Protein AF-A0A8J5PGY8-F1 (afdb_monomer_lite)

Foldseek 3Di:
DVPCVDPVNVVVLVVLLVVLVVVLVVLVVVVVVPDDPDDDDPVVLLVLQSVQQSCCCSVPVGGQCLNPPPDPCVCVSVVVVVVCVVVVCQCPPPCVVVVVVCCVVCVVVVVVVVVVVVVVVD

Organism: NCBI:txid96318

Sequence (122 aa):
MNHPFSDMALFSSEPFIHSNIDRWIELLKEDIGEKQWPFSLHMARWADRLVFDTLGDLCFGESFGMKEHDSELRHIPAIIMDFTSTIHPIAYSPFTSLWDWLKPRGLDYLLAAVARQAMSKW

Radius of gyration: 19.31 Å; chains: 1; bounding box: 41×36×52 Å

Structure (mmCIF, N/CA/C/O backbone):
data_AF-A0A8J5PGY8-F1
#
_entry.id   AF-A0A8J5PGY8-F1
#
loop_
_atom_site.group_PDB
_atom_site.id
_a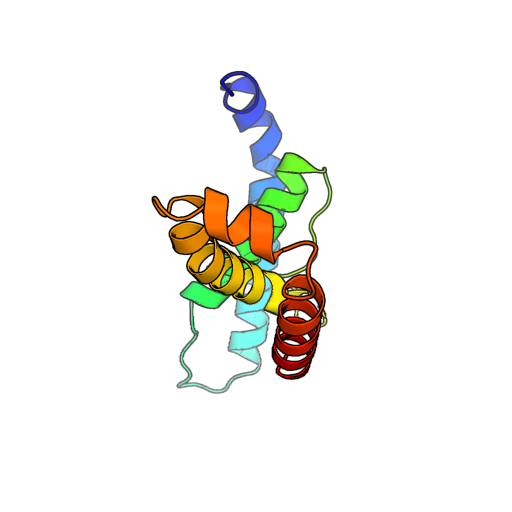tom_site.type_symbol
_atom_site.label_atom_id
_atom_site.label_alt_id
_atom_site.label_comp_id
_atom_site.label_asym_id
_atom_site.label_entity_id
_atom_site.label_seq_id
_atom_site.pdbx_PDB_ins_code
_atom_site.Cartn_x
_atom_site.Cartn_y
_atom_site.Cartn_z
_atom_site.occupancy
_atom_site.B_iso_or_equiv
_atom_site.auth_seq_id
_atom_site.auth_comp_id
_atom_site.au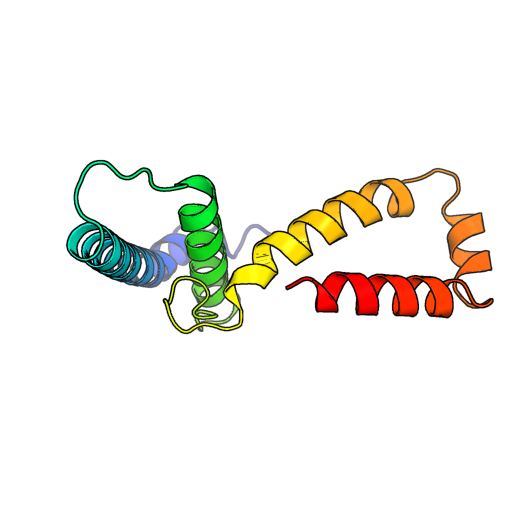th_asym_id
_atom_site.auth_atom_id
_atom_site.pdbx_PDB_model_num
ATOM 1 N N . MET A 1 1 ? 19.204 3.441 -6.525 1.00 59.41 1 MET A N 1
ATOM 2 C CA . MET A 1 1 ? 18.107 3.567 -5.543 1.00 59.41 1 MET A CA 1
ATOM 3 C C . MET A 1 1 ? 18.482 4.344 -4.275 1.00 59.41 1 MET A C 1
ATOM 5 O O . MET A 1 1 ? 17.601 4.551 -3.468 1.00 59.41 1 MET A O 1
ATOM 9 N N . ASN A 1 2 ? 19.706 4.855 -4.084 1.00 68.50 2 ASN A N 1
ATOM 10 C CA . ASN A 1 2 ? 20.108 5.378 -2.762 1.00 68.50 2 ASN A CA 1
ATOM 11 C C . ASN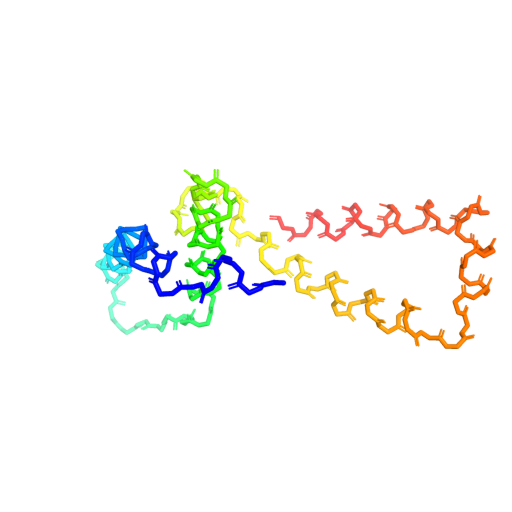 A 1 2 ? 19.564 6.777 -2.408 1.00 68.50 2 ASN A C 1
ATOM 13 O O . ASN A 1 2 ? 19.451 7.105 -1.237 1.00 68.50 2 ASN A O 1
ATOM 17 N N . HIS A 1 3 ? 19.217 7.604 -3.397 1.00 76.88 3 HIS A N 1
ATOM 18 C CA . HIS A 1 3 ? 18.776 8.987 -3.172 1.00 76.88 3 HIS A CA 1
ATOM 19 C C . HIS A 1 3 ? 17.405 9.129 -2.463 1.00 76.88 3 HIS A C 1
ATOM 21 O O . HIS A 1 3 ? 17.326 9.901 -1.505 1.00 76.88 3 HIS A O 1
ATOM 27 N N . PRO A 1 4 ? 16.337 8.399 -2.859 1.00 76.62 4 PRO A N 1
ATOM 28 C CA . PRO A 1 4 ? 15.036 8.458 -2.173 1.00 76.62 4 PRO A CA 1
ATOM 29 C C . PRO A 1 4 ? 15.026 7.818 -0.775 1.00 76.62 4 PRO A C 1
ATOM 31 O O . PRO A 1 4 ? 14.074 8.016 -0.035 1.00 76.62 4 PRO A O 1
ATOM 34 N N . PHE A 1 5 ? 16.082 7.094 -0.393 1.00 83.12 5 PHE A N 1
ATOM 35 C CA . PHE A 1 5 ? 16.252 6.525 0.952 1.00 83.12 5 PHE A CA 1
ATOM 36 C C . PHE A 1 5 ? 17.363 7.228 1.749 1.00 83.12 5 PHE A C 1
ATOM 38 O O . PHE A 1 5 ? 17.927 6.647 2.671 1.00 83.12 5 PHE A O 1
ATOM 45 N N . SER A 1 6 ? 17.723 8.457 1.373 1.00 89.56 6 SER A N 1
ATOM 46 C CA . SER A 1 6 ? 18.629 9.288 2.174 1.00 89.56 6 SER A CA 1
ATOM 47 C C . SER A 1 6 ? 17.936 9.783 3.446 1.00 89.56 6 SER A C 1
ATOM 49 O O . SER A 1 6 ? 16.716 9.934 3.457 1.00 89.56 6 SER A O 1
ATOM 51 N N . ASP A 1 7 ? 18.703 10.110 4.488 1.00 87.62 7 ASP A N 1
ATOM 52 C CA . ASP A 1 7 ? 18.153 10.626 5.753 1.00 87.62 7 ASP A CA 1
ATOM 53 C C . ASP A 1 7 ? 17.227 11.829 5.525 1.00 87.62 7 ASP A C 1
ATOM 55 O O . ASP A 1 7 ? 16.131 11.899 6.072 1.00 87.62 7 ASP A O 1
ATOM 59 N N . MET A 1 8 ? 17.622 12.741 4.631 1.00 87.12 8 MET A N 1
ATOM 60 C CA . MET A 1 8 ? 16.801 13.894 4.251 1.00 87.12 8 MET A CA 1
ATOM 61 C C . MET A 1 8 ? 15.479 13.490 3.591 1.00 87.12 8 MET A C 1
ATOM 63 O O . MET A 1 8 ? 14.444 14.087 3.885 1.00 87.12 8 MET A O 1
ATOM 67 N N . ALA A 1 9 ? 15.498 12.479 2.719 1.00 85.19 9 ALA A N 1
ATOM 68 C CA . ALA A 1 9 ? 14.285 11.970 2.089 1.00 85.19 9 ALA A CA 1
ATOM 69 C C . ALA A 1 9 ? 13.361 11.297 3.119 1.00 85.19 9 ALA A C 1
ATOM 71 O O . ALA A 1 9 ? 12.151 11.527 3.095 1.00 85.19 9 ALA A O 1
ATOM 72 N N . LEU A 1 10 ? 13.921 10.549 4.075 1.00 87.19 10 LEU A N 1
ATOM 73 C CA . LEU A 1 10 ? 13.161 9.934 5.166 1.00 87.19 10 LEU A CA 1
ATOM 74 C C . LEU A 1 10 ? 12.502 10.986 6.068 1.00 87.19 10 LEU A C 1
ATOM 76 O O . LEU A 1 10 ? 11.312 10.875 6.346 1.00 87.19 10 LEU A O 1
ATOM 80 N N . PHE A 1 11 ? 13.216 12.052 6.442 1.00 89.94 11 PHE A N 1
ATOM 81 C CA . PHE A 1 11 ? 12.618 13.158 7.200 1.00 89.94 11 PHE A CA 1
ATOM 82 C C . PHE A 1 11 ? 11.504 13.860 6.419 1.00 89.94 11 PHE A C 1
ATOM 84 O O . PHE A 1 11 ? 10.453 14.158 6.974 1.00 89.94 11 PHE A O 1
ATOM 91 N N . SER A 1 12 ? 11.681 14.074 5.111 1.00 88.06 12 SER A N 1
ATOM 92 C CA . SER A 1 12 ? 10.611 14.647 4.281 1.00 88.06 12 SER A CA 1
ATOM 93 C C . SER A 1 12 ? 9.392 13.726 4.122 1.00 88.06 12 SER A C 1
ATOM 95 O O . SER A 1 12 ? 8.310 14.201 3.792 1.00 88.06 12 SER A O 1
ATOM 97 N N . SER A 1 13 ? 9.563 12.425 4.375 1.00 89.44 13 SER A N 1
ATOM 98 C CA . SER A 1 13 ? 8.520 11.398 4.273 1.00 89.44 13 SER A CA 1
ATOM 99 C C . SER A 1 13 ? 7.665 11.284 5.542 1.00 89.44 13 SER A C 1
ATOM 101 O O . SER A 1 13 ? 6.514 10.854 5.472 1.00 89.44 13 SER A O 1
ATOM 103 N N . GLU A 1 14 ? 8.207 11.676 6.699 1.00 91.00 14 GLU A N 1
ATOM 104 C CA . GLU A 1 14 ? 7.564 11.557 8.016 1.00 91.00 14 GLU A CA 1
ATOM 105 C C . GLU A 1 14 ? 6.134 12.135 8.067 1.00 91.00 14 GLU A C 1
ATOM 107 O O . GLU A 1 14 ? 5.237 11.421 8.528 1.00 91.00 14 GLU A O 1
ATOM 112 N N . PRO A 1 15 ? 5.847 13.347 7.541 1.00 91.75 15 PRO A N 1
ATOM 113 C CA . PRO A 1 15 ? 4.497 13.909 7.601 1.00 91.75 15 PRO A CA 1
ATOM 114 C C . PRO A 1 15 ? 3.456 13.064 6.855 1.00 91.75 15 PRO A C 1
ATOM 116 O O . PRO A 1 15 ? 2.322 12.930 7.316 1.00 91.75 15 PRO A O 1
ATOM 119 N N . PHE A 1 16 ? 3.843 12.461 5.726 1.00 90.44 16 PHE A N 1
ATOM 120 C CA . PHE A 1 16 ? 2.963 11.592 4.942 1.00 90.44 16 PHE A CA 1
ATOM 121 C C . PHE A 1 16 ? 2.650 10.295 5.690 1.00 90.44 16 PHE A C 1
ATOM 123 O O . PHE A 1 16 ? 1.507 9.838 5.691 1.00 90.44 16 PHE A O 1
ATOM 130 N N . ILE A 1 17 ? 3.647 9.723 6.370 1.00 92.56 17 ILE A N 1
ATOM 131 C CA . ILE A 1 17 ? 3.474 8.510 7.175 1.00 92.56 17 ILE A CA 1
ATOM 132 C C . ILE A 1 17 ? 2.537 8.788 8.355 1.00 92.56 17 ILE A C 1
ATOM 134 O O . ILE A 1 17 ? 1.592 8.029 8.566 1.00 92.56 17 ILE A O 1
ATOM 138 N N . HIS A 1 18 ? 2.751 9.883 9.092 1.00 94.50 18 HIS A N 1
ATOM 139 C CA . HIS A 1 18 ? 1.892 10.252 10.222 1.00 94.50 18 HIS A CA 1
ATOM 140 C C . HIS A 1 18 ? 0.441 10.473 9.786 1.00 94.50 18 HIS A C 1
ATOM 142 O O . HIS A 1 18 ? -0.455 9.850 10.347 1.00 94.50 18 HIS A O 1
ATOM 148 N N . SER A 1 19 ? 0.217 11.250 8.721 1.00 94.00 19 SER A N 1
ATOM 149 C CA . SER A 1 19 ? -1.125 11.495 8.172 1.00 94.00 19 SER A CA 1
ATOM 150 C C . SER A 1 19 ? -1.862 10.194 7.811 1.00 94.00 19 SER A C 1
ATOM 152 O O . SER A 1 19 ? -3.024 9.998 8.176 1.00 94.00 19 SER A O 1
ATOM 154 N N . ASN A 1 20 ? -1.175 9.255 7.149 1.00 94.62 20 ASN A N 1
ATOM 155 C CA . ASN A 1 20 ? -1.760 7.961 6.792 1.00 94.62 20 ASN A CA 1
ATOM 156 C C . ASN A 1 20 ? -2.096 7.098 8.014 1.00 94.62 20 ASN A C 1
ATOM 158 O O . ASN A 1 20 ? -3.152 6.463 8.034 1.00 94.62 20 ASN A O 1
ATOM 162 N N . ILE A 1 21 ? -1.213 7.063 9.017 1.00 95.44 21 ILE A N 1
ATOM 163 C CA . ILE A 1 21 ? -1.418 6.290 10.248 1.00 95.44 21 ILE A CA 1
ATOM 164 C C . ILE A 1 21 ? -2.571 6.872 11.067 1.00 95.44 21 ILE A C 1
ATOM 166 O O . ILE A 1 21 ? -3.425 6.110 11.521 1.00 95.44 21 ILE A O 1
ATOM 170 N N . ASP A 1 22 ? -2.626 8.193 11.227 1.00 96.31 22 ASP A N 1
ATOM 171 C CA . ASP A 1 22 ? -3.689 8.864 11.976 1.00 96.31 22 ASP A CA 1
ATOM 172 C C . ASP A 1 22 ? -5.056 8.557 11.354 1.00 96.31 22 ASP A C 1
ATOM 174 O O . ASP A 1 22 ? -5.955 8.066 12.044 1.00 96.31 22 ASP A O 1
ATOM 178 N N . ARG A 1 23 ? -5.180 8.705 10.026 1.00 95.19 23 ARG A N 1
ATOM 179 C CA . ARG A 1 23 ? -6.411 8.358 9.302 1.00 95.19 23 ARG A CA 1
ATOM 180 C C . ARG A 1 23 ? -6.761 6.874 9.422 1.00 95.19 23 ARG A C 1
ATOM 182 O O . ARG A 1 23 ? -7.922 6.511 9.585 1.00 95.19 23 ARG A O 1
ATOM 189 N N . TRP A 1 24 ? -5.766 5.993 9.367 1.00 94.81 24 TRP A N 1
ATOM 190 C CA . TRP A 1 24 ? -5.978 4.556 9.534 1.00 94.81 24 TRP A CA 1
ATOM 191 C C . TRP A 1 24 ? -6.506 4.197 10.929 1.00 94.81 24 TRP A C 1
ATOM 193 O O . TRP A 1 24 ? -7.394 3.353 11.052 1.00 94.81 24 TRP A O 1
ATOM 203 N N . ILE A 1 25 ? -6.016 4.865 11.977 1.00 94.44 25 ILE A N 1
ATOM 204 C CA . ILE A 1 25 ? -6.509 4.692 13.349 1.00 94.44 25 ILE A CA 1
ATOM 205 C C . ILE A 1 25 ? -7.962 5.167 13.475 1.00 94.44 25 ILE A C 1
ATOM 207 O O . ILE A 1 25 ? -8.747 4.516 14.165 1.00 94.44 25 ILE A O 1
ATOM 211 N N . GLU A 1 26 ? -8.336 6.274 12.833 1.00 94.75 26 GLU A N 1
ATOM 212 C CA . GLU A 1 26 ? -9.728 6.745 12.794 1.00 94.75 26 GLU A CA 1
ATOM 213 C C . GLU A 1 26 ? -10.655 5.707 12.160 1.00 94.75 26 GLU A C 1
ATOM 215 O O . GLU A 1 26 ? -11.628 5.295 12.787 1.00 94.75 26 GLU A O 1
ATOM 220 N N . LEU A 1 27 ? -10.298 5.201 10.978 1.00 92.56 27 LEU A N 1
ATOM 221 C CA . LEU A 1 27 ? -11.080 4.188 10.262 1.00 92.56 27 LEU A CA 1
ATOM 222 C C . LEU A 1 27 ? -11.222 2.884 11.061 1.00 92.56 27 LEU A C 1
ATOM 224 O O . LEU A 1 27 ? -12.290 2.273 11.087 1.00 92.56 27 LEU A O 1
ATOM 228 N N . LEU A 1 28 ? -10.162 2.464 11.760 1.00 90.88 28 LEU A N 1
ATOM 229 C CA . LEU A 1 28 ? -10.229 1.315 12.663 1.00 90.88 28 LEU A CA 1
ATOM 230 C C . LEU A 1 28 ? -11.179 1.569 13.837 1.00 90.88 28 LEU A C 1
ATOM 232 O O . LEU A 1 28 ? -11.934 0.674 14.210 1.00 90.88 28 LEU A O 1
ATOM 236 N N . LYS A 1 29 ? -11.154 2.768 14.432 1.00 89.75 29 LYS A N 1
ATOM 237 C CA . LYS A 1 29 ? -12.078 3.137 15.516 1.00 89.75 29 LYS A CA 1
ATOM 238 C C . LYS A 1 29 ? -13.527 3.146 15.041 1.00 89.75 29 LYS A C 1
ATOM 240 O O . LYS A 1 29 ? -14.383 2.690 15.792 1.00 89.75 29 LYS A O 1
ATOM 245 N N . GLU A 1 30 ? -13.792 3.631 13.830 1.00 89.25 30 GLU A N 1
ATOM 246 C CA . GLU A 1 30 ? -15.119 3.593 13.206 1.00 89.25 30 GLU A CA 1
ATOM 247 C C . GLU A 1 30 ? -15.606 2.143 13.050 1.00 89.25 30 GLU A C 1
ATOM 249 O O . GLU A 1 30 ? -16.663 1.794 13.573 1.00 89.25 30 GLU A O 1
ATOM 254 N N . ASP A 1 31 ? -14.791 1.261 12.460 1.00 85.56 31 ASP A N 1
ATOM 255 C CA . ASP A 1 31 ? -15.151 -0.152 12.249 1.00 85.56 31 ASP A CA 1
ATOM 256 C C . ASP A 1 31 ? -15.323 -0.917 13.582 1.00 85.56 31 ASP A C 1
ATOM 258 O O . ASP A 1 31 ? -16.175 -1.800 13.694 1.00 85.56 31 ASP A O 1
ATOM 262 N N . ILE A 1 32 ? -14.559 -0.550 14.625 1.00 85.31 32 ILE A N 1
ATOM 263 C CA . ILE A 1 32 ? -14.734 -1.060 15.998 1.00 85.31 32 ILE A CA 1
ATOM 264 C C . ILE A 1 32 ? -15.999 -0.525 16.666 1.00 85.31 32 ILE A C 1
ATOM 266 O O . ILE A 1 32 ? -16.657 -1.271 17.387 1.00 85.31 32 ILE A O 1
ATOM 270 N N . GLY A 1 33 ? -16.337 0.746 16.458 1.00 80.62 33 GLY A N 1
ATOM 271 C CA . GLY A 1 33 ? -17.534 1.360 17.025 1.00 80.62 33 GLY A CA 1
ATOM 272 C C . GLY A 1 33 ? -18.826 0.810 16.420 1.00 80.62 33 GLY A C 1
ATOM 273 O O . GLY A 1 33 ? -19.812 0.642 17.136 1.00 80.62 33 GLY A O 1
ATOM 274 N N . GLU A 1 34 ? -18.817 0.497 15.123 1.00 78.69 34 GLU A N 1
ATOM 275 C CA . GLU A 1 34 ? -19.967 -0.077 14.416 1.00 78.69 34 GLU A CA 1
ATOM 276 C C . GLU A 1 34 ? -20.189 -1.560 14.742 1.00 78.69 34 GLU A C 1
ATOM 278 O O . GLU A 1 34 ? -21.331 -2.023 14.838 1.00 78.69 34 GLU A O 1
ATOM 283 N N . LYS A 1 35 ? -19.110 -2.328 14.932 1.00 76.44 35 LYS A N 1
ATOM 284 C CA . LYS A 1 35 ? -19.196 -3.767 15.195 1.00 76.44 35 LYS A CA 1
ATOM 285 C C . LYS A 1 35 ? -19.311 -4.043 16.690 1.00 76.44 35 LYS A C 1
ATOM 287 O O . LYS A 1 35 ? -18.382 -3.836 17.465 1.00 76.44 35 LYS A O 1
ATOM 292 N N . GLN A 1 36 ? -20.454 -4.589 17.107 1.00 69.50 36 GLN A N 1
ATOM 293 C CA . GLN A 1 36 ? -20.625 -5.049 18.485 1.00 69.50 36 GLN A CA 1
ATOM 294 C C . GLN A 1 36 ? -19.684 -6.221 18.789 1.00 69.50 36 GLN A C 1
ATOM 296 O O . GLN A 1 36 ? -19.555 -7.169 18.014 1.00 69.50 36 GLN A O 1
ATOM 301 N N . TRP A 1 37 ? -19.017 -6.142 19.937 1.00 67.75 37 TRP A N 1
ATOM 302 C CA . TRP A 1 37 ? -18.088 -7.163 20.410 1.00 67.75 37 TRP A CA 1
ATOM 303 C C . TRP A 1 37 ? -18.807 -8.507 20.662 1.00 67.75 37 TRP A C 1
ATOM 305 O O . TRP A 1 37 ? -19.938 -8.491 21.152 1.00 67.75 37 TRP A O 1
ATOM 315 N N . PRO A 1 38 ? -18.167 -9.671 20.428 1.00 62.94 38 PRO A N 1
ATOM 316 C CA . PRO A 1 38 ? -16.818 -9.866 19.902 1.00 62.94 38 PRO A CA 1
ATOM 317 C C . PRO A 1 38 ? -16.787 -9.922 18.369 1.00 62.94 38 PRO A C 1
ATOM 319 O O . PRO A 1 38 ? -17.545 -10.659 17.743 1.00 62.94 38 PRO A O 1
ATOM 322 N N . PHE A 1 39 ? -15.831 -9.219 17.766 1.00 78.38 39 PHE A N 1
ATOM 323 C CA . PHE A 1 39 ? -15.511 -9.371 16.350 1.00 78.38 39 PHE A CA 1
ATOM 324 C C . PHE A 1 39 ? -13.990 -9.364 16.150 1.00 78.38 39 PHE A C 1
ATOM 326 O O . PHE A 1 39 ? -13.242 -8.842 16.977 1.00 78.38 39 PHE A O 1
ATOM 333 N N . SER A 1 40 ? -13.524 -9.987 15.069 1.00 82.00 40 SER A N 1
ATOM 334 C CA . SER A 1 40 ? -12.108 -10.046 14.712 1.00 82.00 40 SER A CA 1
ATOM 335 C C . SER A 1 40 ? -11.810 -9.149 13.513 1.00 82.00 40 SER A C 1
ATOM 337 O O . SER A 1 40 ? -12.586 -9.064 12.560 1.00 82.00 40 SER A O 1
ATOM 339 N N . LEU A 1 41 ? -10.656 -8.482 13.556 1.00 84.50 41 LEU A N 1
ATOM 340 C CA . LEU A 1 41 ? -10.133 -7.673 12.458 1.00 84.50 41 LEU A CA 1
ATOM 341 C C . LEU A 1 41 ? -9.031 -8.438 11.734 1.00 84.50 41 LEU A C 1
ATOM 343 O O . LEU A 1 41 ? -8.068 -8.903 12.345 1.00 84.50 41 LEU A O 1
ATOM 347 N N . HIS A 1 42 ? -9.138 -8.533 10.410 1.00 88.56 42 HIS A N 1
ATOM 348 C CA . HIS A 1 42 ? -8.084 -9.111 9.584 1.00 88.56 42 HIS A CA 1
ATOM 349 C C . HIS A 1 42 ? -6.962 -8.085 9.359 1.00 88.56 42 HIS A C 1
ATOM 351 O O . HIS A 1 42 ? -6.910 -7.421 8.321 1.00 88.56 42 HIS A O 1
ATOM 357 N N . MET A 1 43 ? -6.078 -7.934 10.351 1.00 90.25 43 MET A N 1
ATOM 358 C CA . MET A 1 43 ? -5.062 -6.871 10.382 1.00 90.25 43 MET A CA 1
ATOM 359 C C . MET A 1 43 ? -4.103 -6.885 9.191 1.00 90.25 43 MET A C 1
ATOM 361 O O . MET A 1 43 ? -3.685 -5.817 8.760 1.00 90.25 43 MET A O 1
ATOM 365 N N . ALA A 1 44 ? -3.817 -8.051 8.601 1.00 90.19 44 ALA A N 1
ATOM 366 C CA . ALA A 1 44 ? -3.008 -8.128 7.383 1.00 90.19 44 ALA A CA 1
ATOM 367 C C . ALA A 1 44 ? -3.645 -7.333 6.229 1.00 90.19 44 ALA A C 1
ATOM 369 O O . ALA A 1 44 ? -2.991 -6.506 5.610 1.00 90.19 44 ALA A O 1
ATOM 370 N N . ARG A 1 45 ? -4.964 -7.468 6.030 1.00 86.44 45 ARG A N 1
ATOM 371 C CA . ARG A 1 45 ? -5.681 -6.751 4.959 1.00 86.44 45 ARG A CA 1
ATOM 372 C C . ARG A 1 45 ? -5.771 -5.248 5.229 1.00 86.44 45 ARG A C 1
ATOM 374 O O . ARG A 1 45 ? -5.802 -4.455 4.294 1.00 86.44 45 ARG A O 1
ATOM 381 N N . TRP A 1 46 ? -5.844 -4.856 6.498 1.00 90.56 46 TRP A N 1
ATOM 382 C CA . TRP A 1 46 ? -5.800 -3.449 6.895 1.00 90.56 46 TRP A CA 1
ATOM 383 C C . TRP A 1 46 ? -4.416 -2.836 6.672 1.00 90.56 46 TRP A C 1
ATOM 385 O O . TRP A 1 46 ? -4.331 -1.720 6.166 1.00 90.56 46 TRP A O 1
ATOM 395 N N . ALA A 1 47 ? -3.356 -3.577 6.997 1.00 92.19 47 ALA A N 1
ATOM 396 C CA . ALA A 1 47 ? -1.982 -3.160 6.761 1.00 92.19 47 ALA A CA 1
ATOM 397 C C . ALA A 1 47 ? -1.668 -3.050 5.262 1.00 92.19 47 ALA A C 1
ATOM 399 O O . ALA A 1 47 ? -1.083 -2.053 4.854 1.00 92.19 47 ALA A O 1
ATOM 400 N N . ASP A 1 48 ? -2.118 -4.002 4.436 1.00 90.50 48 ASP A N 1
ATOM 401 C CA . ASP A 1 48 ? -1.907 -3.961 2.982 1.00 90.50 48 ASP A CA 1
ATOM 402 C C . ASP A 1 48 ? -2.423 -2.643 2.383 1.00 90.50 48 ASP A C 1
ATOM 404 O O . ASP A 1 48 ? -1.707 -1.956 1.659 1.00 90.50 48 ASP A O 1
ATOM 408 N N . ARG A 1 49 ? -3.646 -2.233 2.742 1.00 91.19 49 ARG A N 1
ATOM 409 C CA . ARG A 1 49 ? -4.248 -0.975 2.264 1.00 91.19 49 ARG A CA 1
ATOM 410 C C . ARG A 1 49 ? -3.461 0.256 2.715 1.00 91.19 49 ARG A C 1
ATOM 412 O O . ARG A 1 49 ? -3.217 1.147 1.908 1.00 91.19 49 ARG A O 1
ATOM 419 N N . LEU A 1 50 ? -3.051 0.288 3.985 1.00 94.38 50 LEU A N 1
ATOM 420 C CA . LEU A 1 50 ? -2.250 1.378 4.545 1.00 94.38 50 LEU A CA 1
ATOM 421 C C . LEU A 1 50 ? -0.907 1.518 3.816 1.00 94.38 50 LEU A C 1
ATOM 423 O O . LEU A 1 50 ? -0.496 2.629 3.483 1.00 94.38 50 LEU A O 1
ATOM 427 N N . VAL A 1 51 ? -0.226 0.397 3.563 1.00 92.62 51 VAL A N 1
ATOM 428 C CA . VAL A 1 51 ? 1.083 0.388 2.900 1.00 92.62 51 VAL A CA 1
ATOM 429 C C . VAL A 1 51 ? 0.967 0.931 1.482 1.00 92.62 51 VAL A C 1
ATOM 431 O O . VAL A 1 51 ? 1.783 1.762 1.093 1.00 92.62 51 VAL A O 1
ATOM 434 N N . PHE A 1 52 ? -0.047 0.516 0.720 1.00 91.12 52 PHE A N 1
ATOM 435 C CA . PHE A 1 52 ? -0.238 1.015 -0.642 1.00 91.12 52 PHE A CA 1
ATOM 436 C C . PHE A 1 52 ? -0.565 2.512 -0.688 1.00 91.12 52 PHE A C 1
ATOM 438 O O . PHE A 1 52 ? -0.009 3.210 -1.532 1.00 91.12 52 PHE A O 1
ATOM 445 N N . ASP A 1 53 ? -1.384 3.027 0.231 1.00 92.50 53 ASP A N 1
ATOM 446 C CA . ASP A 1 53 ? -1.656 4.470 0.305 1.00 92.50 53 ASP A CA 1
ATOM 447 C C . ASP A 1 53 ? -0.421 5.277 0.705 1.00 92.50 53 ASP A C 1
ATOM 449 O O . ASP A 1 53 ? -0.112 6.282 0.069 1.00 92.50 53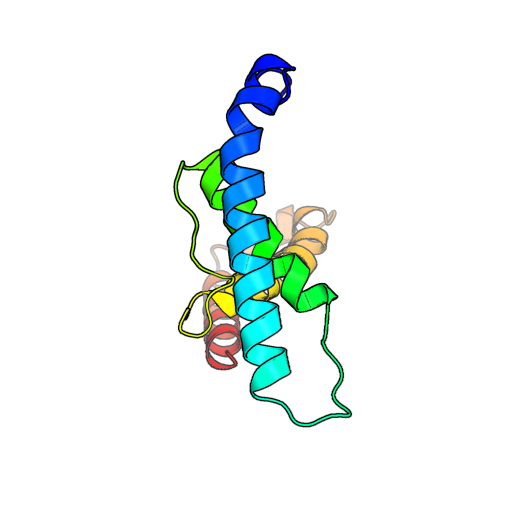 ASP A O 1
ATOM 453 N N . THR A 1 54 ? 0.330 4.793 1.698 1.00 93.38 54 THR A N 1
ATOM 454 C CA . THR A 1 54 ? 1.587 5.428 2.116 1.00 93.38 54 THR A CA 1
ATOM 455 C C . THR A 1 54 ? 2.590 5.434 0.962 1.00 93.38 54 THR A C 1
ATOM 457 O O . THR A 1 54 ? 3.237 6.442 0.711 1.00 93.38 54 THR A O 1
ATOM 460 N N . LEU A 1 55 ? 2.701 4.336 0.206 1.00 91.62 55 LEU A N 1
ATOM 461 C CA . LEU A 1 55 ? 3.532 4.297 -1.000 1.00 91.62 55 LEU A CA 1
ATOM 462 C C . LEU A 1 55 ? 3.045 5.285 -2.066 1.00 91.62 55 LEU A C 1
ATOM 464 O O . LEU A 1 55 ? 3.881 5.890 -2.734 1.00 91.62 55 LEU A O 1
ATOM 468 N N . GLY A 1 56 ? 1.728 5.463 -2.205 1.00 90.62 56 GLY A N 1
ATOM 469 C CA . GLY A 1 56 ? 1.111 6.477 -3.060 1.00 90.62 56 GLY A CA 1
ATOM 470 C C . GLY A 1 56 ? 1.617 7.881 -2.739 1.00 90.62 56 GLY A C 1
ATOM 471 O O . GLY A 1 56 ? 2.206 8.545 -3.594 1.00 90.62 56 GLY A O 1
ATOM 472 N N . ASP A 1 57 ? 1.499 8.279 -1.474 1.00 91.75 57 ASP A N 1
ATOM 473 C CA . ASP A 1 57 ? 1.976 9.581 -1.007 1.00 91.75 57 ASP A CA 1
ATOM 474 C C . ASP A 1 57 ? 3.494 9.742 -1.166 1.00 91.75 57 ASP A C 1
ATOM 476 O O . ASP A 1 57 ? 3.963 10.781 -1.625 1.00 91.75 57 ASP A O 1
ATOM 480 N N . LEU A 1 58 ? 4.281 8.707 -0.862 1.00 90.50 58 LEU A N 1
ATOM 481 C CA . LEU A 1 58 ? 5.743 8.787 -0.951 1.00 90.50 58 LEU A CA 1
ATOM 482 C C . LEU A 1 58 ? 6.268 8.819 -2.391 1.00 90.50 58 LEU A C 1
ATOM 484 O O . LEU A 1 58 ? 7.268 9.479 -2.670 1.00 90.50 58 LEU A O 1
ATOM 488 N N . CYS A 1 59 ? 5.640 8.078 -3.306 1.00 88.00 59 CYS A N 1
ATOM 489 C CA . CYS A 1 59 ? 6.116 7.943 -4.684 1.00 88.00 59 CYS A CA 1
ATOM 490 C C . CYS A 1 59 ? 5.491 8.965 -5.637 1.00 88.00 59 CYS A C 1
ATOM 492 O O . CYS A 1 59 ? 6.141 9.361 -6.605 1.00 88.00 59 CYS A O 1
ATOM 494 N N . PHE A 1 60 ? 4.246 9.375 -5.386 1.00 88.38 60 PHE A N 1
ATOM 495 C CA . PHE A 1 60 ? 3.454 10.200 -6.300 1.00 88.38 60 PHE A CA 1
ATOM 496 C C . PHE A 1 60 ? 2.919 11.483 -5.654 1.00 88.38 60 PHE 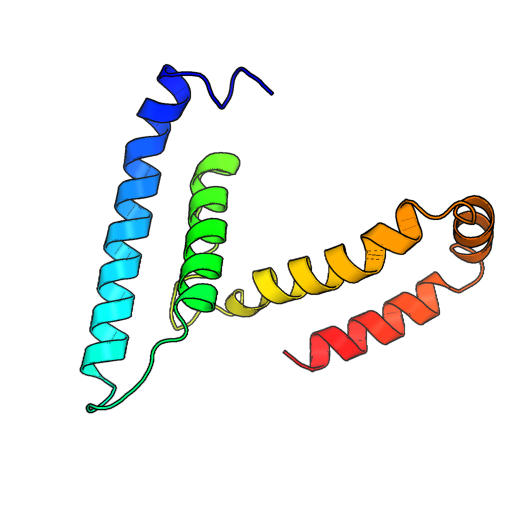A C 1
ATOM 498 O O . PHE A 1 60 ? 2.406 12.339 -6.371 1.00 88.38 60 PHE A O 1
ATOM 505 N N . GLY A 1 61 ? 3.074 11.653 -4.336 1.00 87.88 61 GLY A N 1
ATOM 506 C CA . GLY A 1 61 ? 2.543 12.805 -3.603 1.00 87.88 61 GLY A CA 1
ATOM 507 C C . GLY A 1 61 ? 1.027 12.761 -3.397 1.00 87.88 61 GLY A C 1
ATOM 508 O O . GLY A 1 61 ? 0.455 13.776 -3.008 1.00 87.88 61 GLY A O 1
ATOM 509 N N . GLU A 1 62 ? 0.385 11.625 -3.687 1.00 88.62 62 GLU A N 1
ATOM 510 C CA . GLU A 1 62 ? -1.060 11.443 -3.567 1.00 88.62 62 GLU A CA 1
ATOM 511 C C . GLU A 1 62 ? -1.406 10.013 -3.120 1.00 88.62 62 GLU A C 1
ATOM 513 O O . GLU A 1 62 ? -1.013 9.024 -3.747 1.00 88.62 62 GLU A O 1
ATOM 518 N N . SER A 1 63 ? -2.170 9.903 -2.034 1.00 88.25 63 SER A N 1
ATOM 519 C CA . SER A 1 63 ? -2.735 8.648 -1.540 1.00 88.25 63 SER A CA 1
ATOM 520 C C . SER A 1 63 ? -3.807 8.123 -2.495 1.00 88.25 63 SER A C 1
ATOM 522 O O . SER A 1 63 ? -4.740 8.834 -2.861 1.00 88.25 63 SER A O 1
ATOM 524 N N . PHE A 1 64 ? -3.761 6.826 -2.796 1.00 88.31 64 PHE A N 1
ATOM 525 C CA . PHE A 1 64 ? -4.781 6.154 -3.608 1.00 88.31 64 PHE A CA 1
ATOM 526 C C . PHE A 1 64 ? -6.140 6.022 -2.901 1.00 88.31 64 PHE A C 1
ATOM 528 O O . PHE A 1 64 ? -7.134 5.658 -3.528 1.00 88.31 64 PHE A O 1
ATOM 535 N N . GLY A 1 65 ? -6.189 6.273 -1.591 1.00 90.38 65 GLY A N 1
ATOM 536 C CA . GLY A 1 65 ? -7.403 6.165 -0.789 1.00 90.38 65 GLY A CA 1
ATOM 537 C C . GLY A 1 65 ? -7.864 4.720 -0.605 1.00 90.38 65 GLY A C 1
ATOM 538 O O . GLY A 1 65 ? -9.032 4.477 -0.330 1.00 90.38 65 GLY A O 1
ATOM 539 N N . MET A 1 66 ? -6.987 3.731 -0.764 1.00 89.44 66 MET A N 1
ATOM 540 C CA . MET A 1 66 ? -7.299 2.315 -0.577 1.00 89.44 66 MET A CA 1
ATOM 541 C C . MET A 1 66 ? -7.652 1.972 0.872 1.00 89.44 66 MET A C 1
ATOM 543 O O . MET A 1 66 ? -8.250 0.926 1.112 1.00 89.44 66 MET A O 1
ATOM 547 N N . LYS A 1 67 ? -7.288 2.787 1.865 1.00 91.44 67 LYS A N 1
ATOM 548 C CA . LYS A 1 67 ? -7.717 2.555 3.255 1.00 91.44 67 LYS A CA 1
ATOM 549 C C . LYS A 1 67 ? -9.186 2.926 3.506 1.00 91.44 67 LYS A C 1
ATOM 551 O O . LYS A 1 67 ? -9.791 2.327 4.391 1.00 91.44 67 LYS A O 1
ATOM 556 N N . GLU A 1 68 ? -9.767 3.822 2.706 1.00 92.00 68 GLU A N 1
ATOM 557 C CA . GLU A 1 68 ? -11.105 4.391 2.925 1.00 92.00 68 GLU A CA 1
ATOM 558 C C . GLU A 1 68 ? -12.255 3.391 2.710 1.00 92.00 68 GLU A C 1
ATOM 560 O O . GLU A 1 68 ? -12.173 2.456 1.904 1.00 92.00 68 GLU A O 1
ATOM 565 N N . HIS A 1 69 ? -13.358 3.582 3.445 1.00 84.81 69 HIS A N 1
ATOM 566 C CA . HIS A 1 69 ? -14.502 2.664 3.452 1.00 84.81 69 HIS A CA 1
ATOM 567 C C . HIS A 1 69 ? -15.374 2.686 2.192 1.00 84.81 69 HIS A C 1
ATOM 569 O O . HIS A 1 69 ? -16.139 1.744 1.985 1.00 84.81 69 HIS A O 1
ATOM 575 N N . ASP A 1 70 ? -15.237 3.691 1.344 1.00 84.62 70 ASP A N 1
ATOM 576 C CA . ASP A 1 70 ? -15.963 3.900 0.089 1.00 84.62 70 ASP A CA 1
ATOM 577 C C . ASP A 1 70 ? -15.077 3.683 -1.149 1.00 84.62 70 ASP A C 1
ATOM 579 O O . ASP A 1 70 ? -15.551 3.743 -2.279 1.00 84.62 70 ASP A O 1
ATOM 583 N N . SER A 1 71 ? -13.796 3.364 -0.952 1.00 85.81 71 SER A N 1
ATOM 584 C CA . SER A 1 71 ? -12.853 3.214 -2.055 1.00 85.81 71 SER A CA 1
ATOM 585 C C . SER A 1 71 ? -13.092 1.941 -2.863 1.00 85.81 71 SER A C 1
ATOM 587 O O . SER A 1 71 ? -13.015 0.823 -2.330 1.00 85.81 71 SER A O 1
ATOM 589 N N . GLU A 1 72 ? -13.295 2.130 -4.167 1.00 83.38 72 GLU A N 1
ATOM 590 C CA . GLU A 1 72 ? -13.337 1.082 -5.191 1.00 83.38 72 GLU A CA 1
ATOM 591 C C . GLU A 1 72 ? -11.970 0.401 -5.366 1.00 83.38 72 GLU A C 1
ATOM 593 O O . GLU A 1 72 ? -11.890 -0.731 -5.825 1.00 83.38 72 GLU A O 1
ATOM 598 N N . LEU A 1 73 ? -10.870 1.041 -4.952 1.00 85.25 73 LEU A N 1
ATOM 599 C CA . LEU A 1 73 ? -9.502 0.564 -5.200 1.00 85.25 73 LEU A CA 1
ATOM 600 C C . LEU A 1 73 ? -8.998 -0.435 -4.143 1.00 85.25 73 LEU A C 1
ATOM 602 O O . LEU A 1 73 ? -7.889 -0.956 -4.241 1.00 85.25 73 LEU A O 1
ATOM 606 N N . ARG A 1 74 ? -9.815 -0.766 -3.137 1.00 85.50 74 ARG A N 1
ATOM 607 C CA . ARG A 1 74 ? -9.444 -1.637 -2.002 1.00 85.50 74 ARG A CA 1
ATOM 608 C C . ARG A 1 74 ? -9.030 -3.060 -2.356 1.00 85.50 74 ARG A C 1
ATOM 610 O O . ARG A 1 74 ? -8.429 -3.741 -1.520 1.00 85.50 74 ARG A O 1
ATOM 617 N N . HIS A 1 75 ? -9.412 -3.541 -3.531 1.00 83.25 75 HIS A N 1
ATOM 618 C CA . HIS A 1 75 ? -9.078 -4.879 -4.010 1.00 83.25 75 HIS A CA 1
ATOM 619 C C . HIS A 1 75 ? -7.766 -4.903 -4.814 1.00 83.25 75 HIS A C 1
ATOM 621 O O . HIS A 1 75 ? -7.199 -5.975 -5.018 1.00 83.25 75 HIS A O 1
ATOM 627 N N . ILE A 1 76 ? -7.247 -3.741 -5.230 1.00 84.56 76 ILE A N 1
ATOM 628 C CA . ILE A 1 76 ? -6.051 -3.638 -6.075 1.00 84.56 76 ILE A CA 1
ATOM 629 C C . ILE A 1 76 ? -4.814 -4.297 -5.446 1.00 84.56 76 ILE A C 1
ATOM 631 O O . ILE A 1 76 ? -4.154 -5.053 -6.161 1.00 84.56 76 ILE A O 1
ATOM 635 N N . PRO A 1 77 ? -4.505 -4.120 -4.143 1.00 85.00 77 PRO A N 1
ATOM 636 C CA . PRO A 1 77 ? -3.372 -4.805 -3.516 1.00 85.00 77 PRO A CA 1
ATOM 637 C C . PRO A 1 77 ? -3.414 -6.330 -3.684 1.00 85.00 77 PRO A C 1
ATOM 639 O O . PRO A 1 77 ? -2.400 -6.951 -3.999 1.00 85.00 77 PRO A O 1
ATOM 642 N N . ALA A 1 78 ? -4.602 -6.929 -3.545 1.00 84.12 78 ALA A N 1
ATOM 643 C CA . ALA A 1 78 ? -4.795 -8.366 -3.722 1.00 84.12 78 ALA A CA 1
ATOM 644 C C . ALA A 1 78 ? -4.590 -8.786 -5.186 1.00 84.12 78 ALA A C 1
ATOM 646 O O . ALA A 1 78 ? -3.879 -9.752 -5.448 1.00 84.12 78 ALA A O 1
ATOM 647 N N . ILE A 1 79 ? -5.123 -8.017 -6.144 1.00 85.38 79 ILE A N 1
ATOM 648 C CA . ILE A 1 79 ? -4.919 -8.286 -7.576 1.00 85.38 79 ILE A CA 1
ATOM 649 C C . ILE A 1 79 ? -3.433 -8.217 -7.944 1.00 85.38 79 ILE A C 1
ATOM 651 O O . ILE A 1 79 ? -2.942 -9.087 -8.661 1.00 85.38 79 ILE A O 1
ATOM 655 N N . ILE A 1 80 ? -2.703 -7.209 -7.456 1.00 85.38 80 ILE A N 1
ATOM 656 C CA . ILE A 1 80 ? -1.264 -7.070 -7.721 1.00 85.38 80 ILE A CA 1
ATOM 657 C C . ILE A 1 80 ? -0.501 -8.275 -7.164 1.00 85.38 80 ILE A C 1
ATOM 659 O O . ILE A 1 80 ? 0.390 -8.796 -7.838 1.00 85.38 80 ILE A O 1
ATOM 663 N N . MET A 1 81 ? -0.854 -8.738 -5.964 1.00 85.25 81 MET A N 1
ATOM 664 C CA . MET A 1 81 ? -0.233 -9.904 -5.340 1.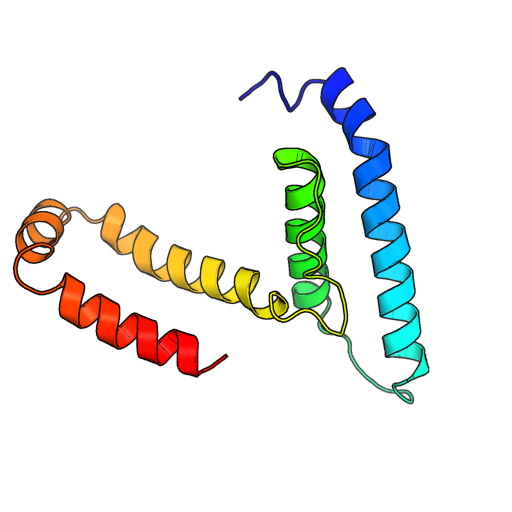00 85.25 81 MET A CA 1
ATOM 665 C C . MET A 1 81 ? -0.477 -11.180 -6.156 1.00 85.25 81 MET A C 1
ATOM 667 O O . MET A 1 81 ? 0.484 -11.869 -6.505 1.00 85.25 81 MET A O 1
ATOM 671 N N . ASP A 1 82 ? -1.730 -11.448 -6.529 1.00 84.69 82 ASP A N 1
ATOM 672 C CA . ASP A 1 82 ? -2.113 -12.612 -7.337 1.00 84.69 82 ASP A CA 1
ATOM 673 C C . ASP A 1 82 ? -1.429 -12.592 -8.708 1.00 84.69 82 ASP A C 1
ATOM 675 O O . ASP A 1 82 ? -0.876 -13.595 -9.177 1.00 84.69 82 ASP A O 1
ATOM 679 N N . PHE A 1 83 ? -1.412 -11.422 -9.345 1.00 84.25 83 PHE A N 1
ATOM 680 C CA . PHE A 1 83 ? -0.752 -11.211 -10.624 1.00 84.25 83 PHE A CA 1
ATOM 681 C C . PHE A 1 83 ? 0.754 -11.454 -10.526 1.00 84.25 83 PHE A C 1
ATOM 683 O O . PHE A 1 83 ? 1.316 -12.185 -11.342 1.00 84.25 83 PHE A O 1
ATOM 690 N N . THR A 1 84 ? 1.406 -10.893 -9.507 1.00 84.62 84 THR A N 1
ATOM 691 C CA . THR A 1 84 ? 2.852 -11.044 -9.297 1.00 84.62 84 THR A CA 1
ATOM 692 C C . THR A 1 84 ? 3.210 -12.500 -9.017 1.00 84.62 84 THR A C 1
ATOM 694 O O . THR A 1 84 ? 4.141 -13.023 -9.626 1.00 84.62 84 THR A O 1
ATOM 697 N N . SER A 1 85 ? 2.435 -13.182 -8.169 1.00 86.94 85 SER A N 1
ATOM 698 C CA . SER A 1 85 ? 2.607 -14.610 -7.877 1.00 86.94 85 SER A CA 1
ATOM 699 C C . SER A 1 85 ? 2.472 -15.479 -9.131 1.00 86.94 85 SER A C 1
ATOM 701 O O . SER A 1 85 ? 3.233 -16.426 -9.315 1.00 86.94 85 SER A O 1
ATOM 703 N N . THR A 1 86 ? 1.557 -15.119 -10.034 1.00 84.31 86 THR A N 1
ATOM 704 C CA . THR A 1 86 ? 1.317 -15.859 -11.280 1.00 84.31 86 THR A CA 1
ATOM 705 C C . THR A 1 86 ? 2.390 -15.587 -12.335 1.00 84.31 86 THR A C 1
ATOM 707 O O . THR A 1 86 ? 2.870 -16.512 -12.989 1.00 84.31 86 THR A O 1
ATOM 710 N N . ILE A 1 87 ? 2.780 -14.324 -12.528 1.00 82.44 87 ILE A N 1
ATOM 711 C CA . ILE A 1 87 ? 3.715 -13.940 -13.592 1.00 82.44 87 ILE A CA 1
ATOM 712 C C . ILE A 1 87 ? 5.158 -14.257 -13.236 1.00 82.44 87 ILE A C 1
ATOM 714 O O . ILE A 1 87 ? 5.906 -14.656 -14.125 1.00 82.44 87 ILE A O 1
ATOM 718 N N . HIS A 1 88 ? 5.563 -14.108 -11.976 1.00 86.25 88 HIS A N 1
ATOM 719 C CA . HIS A 1 88 ? 6.945 -14.341 -11.564 1.00 86.25 88 HIS A CA 1
ATOM 720 C C . HIS A 1 88 ? 7.506 -15.702 -12.038 1.00 86.25 88 HIS A C 1
ATOM 722 O O . HIS A 1 88 ? 8.516 -15.707 -12.742 1.00 86.25 88 HIS A O 1
ATOM 728 N N . PRO A 1 89 ? 6.862 -16.858 -11.786 1.00 86.25 89 PRO A N 1
ATOM 729 C CA . PRO A 1 89 ? 7.378 -18.139 -12.268 1.00 86.25 89 PRO A CA 1
ATOM 730 C C . PRO A 1 89 ? 7.404 -18.247 -13.800 1.00 86.25 89 PRO A C 1
ATOM 732 O O . PRO A 1 89 ? 8.276 -18.918 -14.341 1.00 86.25 89 PRO A O 1
ATOM 735 N N . ILE A 1 90 ? 6.490 -17.582 -14.514 1.00 83.06 90 ILE A N 1
ATOM 736 C CA . ILE A 1 90 ? 6.452 -17.578 -15.985 1.00 83.06 90 ILE A CA 1
ATOM 737 C C . ILE A 1 90 ? 7.617 -16.753 -16.544 1.00 83.06 90 ILE A C 1
ATOM 739 O O . ILE A 1 90 ? 8.335 -17.212 -17.430 1.00 83.06 90 ILE A O 1
ATOM 743 N N . ALA A 1 91 ? 7.824 -15.553 -16.002 1.00 81.50 91 ALA A N 1
ATOM 744 C CA . ALA A 1 91 ? 8.838 -14.605 -16.450 1.00 81.50 91 ALA A CA 1
ATOM 745 C C . ALA A 1 91 ? 10.271 -15.086 -16.179 1.00 81.50 91 ALA A C 1
ATOM 747 O O . ALA A 1 91 ? 11.177 -14.753 -16.937 1.00 81.50 91 ALA A O 1
ATOM 748 N N . TYR A 1 92 ? 10.478 -15.881 -15.125 1.00 84.44 92 TYR A N 1
ATOM 749 C CA . TYR A 1 92 ? 11.792 -16.422 -14.754 1.00 84.44 92 TYR A CA 1
ATOM 750 C C . TYR A 1 92 ? 11.968 -17.910 -15.111 1.00 84.44 92 TYR A C 1
ATOM 752 O O . TYR A 1 92 ? 12.934 -18.545 -14.690 1.00 84.44 92 TYR A O 1
ATOM 760 N N . SER A 1 93 ? 11.057 -18.478 -15.906 1.00 86.50 93 SER A N 1
ATOM 761 C CA . SER A 1 93 ? 11.149 -19.855 -16.398 1.00 86.50 93 SER A CA 1
ATOM 762 C C . SER A 1 93 ? 12.212 -19.998 -17.501 1.00 86.50 93 SER A C 1
ATOM 764 O O . SER A 1 93 ? 12.341 -19.113 -18.346 1.00 86.50 93 SER A O 1
ATOM 766 N N . PRO A 1 94 ? 12.925 -21.136 -17.606 1.00 86.19 94 PRO A N 1
ATOM 767 C CA . PRO A 1 94 ? 13.816 -21.401 -18.742 1.00 86.19 94 PRO A CA 1
ATOM 768 C C . PRO A 1 94 ? 13.074 -21.504 -20.089 1.00 86.19 94 PRO A C 1
ATOM 770 O O . PRO A 1 94 ? 13.707 -21.519 -21.142 1.00 86.19 94 PRO A O 1
ATOM 773 N N . PHE A 1 95 ? 11.737 -21.567 -20.077 1.00 85.50 95 PHE A N 1
ATOM 774 C CA . PHE A 1 95 ? 10.888 -21.619 -21.270 1.00 85.50 95 PHE A CA 1
ATOM 775 C C . PHE A 1 95 ? 10.360 -20.241 -21.710 1.00 85.50 95 PHE A C 1
ATOM 777 O O . PHE A 1 95 ? 9.426 -20.178 -22.512 1.00 85.50 95 PHE A O 1
ATOM 784 N N . THR A 1 96 ? 10.933 -19.135 -21.225 1.00 81.50 96 THR A N 1
ATOM 785 C CA . THR A 1 96 ? 10.538 -17.765 -21.615 1.00 81.50 96 THR A CA 1
ATOM 786 C C . THR A 1 96 ? 10.546 -17.558 -23.124 1.00 81.50 96 THR A C 1
ATOM 788 O O . THR A 1 96 ? 9.590 -17.015 -23.661 1.00 81.50 96 THR A O 1
ATOM 791 N N . SER A 1 97 ? 11.527 -18.110 -23.845 1.00 80.81 97 SER A N 1
ATOM 792 C CA . SER A 1 97 ? 11.568 -18.025 -25.313 1.00 80.81 97 SER A CA 1
ATOM 793 C C . SER A 1 97 ? 10.363 -18.684 -26.002 1.00 80.81 97 SER A C 1
ATOM 795 O O . SER A 1 97 ? 9.929 -18.225 -27.057 1.00 80.81 97 SER A O 1
ATOM 797 N N . LEU A 1 98 ? 9.799 -19.748 -25.418 1.00 84.12 98 LEU A N 1
ATOM 798 C CA . LEU A 1 98 ? 8.571 -20.376 -25.919 1.00 84.12 98 LEU A CA 1
ATOM 799 C C . LEU A 1 98 ? 7.347 -19.507 -25.606 1.00 84.12 98 LEU A C 1
ATOM 801 O O . LEU A 1 98 ? 6.459 -19.365 -26.446 1.00 84.12 98 LEU A O 1
ATOM 805 N N . TRP A 1 99 ? 7.313 -18.907 -24.416 1.00 80.31 99 TRP A N 1
ATOM 806 C CA . TRP A 1 99 ? 6.256 -17.989 -24.003 1.00 80.31 99 TRP A CA 1
ATOM 807 C C . TRP A 1 99 ? 6.219 -16.728 -24.874 1.00 80.31 99 TRP A C 1
ATOM 809 O O . TRP A 1 99 ? 5.160 -16.378 -25.388 1.00 80.31 99 TRP A O 1
ATOM 819 N N . ASP A 1 100 ? 7.373 -16.114 -25.141 1.00 83.81 100 ASP A N 1
ATOM 820 C CA . ASP A 1 100 ? 7.520 -14.942 -26.012 1.00 83.81 100 ASP A CA 1
ATOM 821 C C . ASP A 1 100 ? 7.100 -15.241 -27.456 1.00 83.81 100 ASP A C 1
ATOM 823 O O . ASP A 1 100 ? 6.510 -14.399 -28.132 1.00 83.81 100 ASP A O 1
ATOM 827 N N . TRP A 1 101 ? 7.347 -16.466 -27.929 1.00 84.88 101 TRP A N 1
ATOM 828 C CA . TRP A 1 101 ? 6.899 -16.928 -29.242 1.00 84.88 101 TRP A CA 1
ATOM 829 C C . TRP A 1 101 ? 5.380 -17.165 -29.298 1.00 84.88 101 TRP A C 1
ATOM 831 O O . TRP A 1 101 ? 4.748 -16.908 -30.329 1.00 84.88 101 TRP A O 1
ATOM 841 N N . LEU A 1 102 ? 4.776 -17.649 -28.210 1.00 85.44 102 LEU A N 1
ATOM 842 C CA . LEU A 1 102 ? 3.347 -17.963 -28.137 1.00 85.44 102 LEU A CA 1
ATOM 843 C C . LEU A 1 102 ? 2.484 -16.716 -27.866 1.00 85.44 102 LEU A C 1
ATOM 845 O O . LEU A 1 102 ? 1.359 -16.627 -28.362 1.00 85.44 102 LEU A O 1
ATOM 849 N N . LYS A 1 103 ? 3.032 -15.732 -27.142 1.00 82.69 103 LYS A N 1
ATOM 850 C CA . LYS A 1 103 ? 2.389 -14.467 -26.755 1.00 82.69 103 LYS A CA 1
ATOM 851 C C . LYS A 1 103 ? 1.687 -13.745 -27.925 1.00 82.69 103 LYS A C 1
ATOM 853 O O . LYS A 1 103 ? 0.456 -13.648 -27.883 1.00 82.69 103 LYS A O 1
ATOM 858 N N . PRO A 1 104 ? 2.379 -13.375 -29.024 1.00 85.94 104 PRO A N 1
ATOM 859 C CA . PRO A 1 104 ? 1.763 -12.692 -30.165 1.00 85.94 104 PRO A CA 1
ATOM 860 C C . PRO A 1 104 ? 0.856 -13.592 -31.024 1.00 85.94 104 PRO A C 1
ATOM 862 O O . PRO A 1 104 ? 0.165 -13.094 -31.908 1.00 85.94 104 PRO A O 1
ATOM 865 N N . ARG A 1 105 ? 0.838 -14.915 -30.800 1.00 87.31 105 ARG A N 1
ATOM 866 C CA . ARG A 1 105 ? 0.071 -15.889 -31.602 1.00 87.31 105 ARG A CA 1
ATOM 867 C C . ARG A 1 105 ? -1.309 -16.230 -31.030 1.00 87.31 105 ARG A C 1
ATOM 869 O O . ARG A 1 105 ? -1.935 -17.182 -31.482 1.00 87.31 105 ARG A O 1
ATOM 876 N N . GLY A 1 106 ? -1.793 -15.458 -30.059 1.00 82.25 106 GLY A N 1
ATOM 877 C CA . GLY A 1 106 ? -3.147 -15.595 -29.506 1.00 82.25 106 GLY A CA 1
ATOM 878 C C . GLY A 1 106 ? -3.198 -15.972 -28.028 1.00 82.25 106 GLY A C 1
ATOM 879 O O . GLY A 1 106 ? -4.276 -15.956 -27.436 1.00 82.25 106 GLY A O 1
ATOM 880 N N . LEU A 1 107 ? -2.053 -16.229 -27.392 1.00 82.31 107 LEU A N 1
ATOM 881 C CA . LEU A 1 107 ? -1.993 -16.386 -25.938 1.00 82.31 107 LEU A CA 1
ATOM 882 C C . LEU A 1 107 ? -2.427 -15.103 -25.216 1.00 82.31 107 LEU A C 1
ATOM 884 O O . LEU A 1 107 ? -3.110 -15.193 -24.202 1.00 82.31 107 LEU A O 1
ATOM 888 N N . ASP A 1 108 ? -2.134 -13.924 -25.774 1.00 82.12 108 ASP A N 1
ATOM 889 C CA . ASP A 1 108 ? -2.638 -12.653 -25.236 1.00 82.12 108 ASP A CA 1
ATOM 890 C C . ASP A 1 108 ? -4.173 -12.590 -25.206 1.00 82.12 108 ASP A C 1
ATOM 892 O O . ASP A 1 108 ? -4.744 -12.028 -24.275 1.00 82.12 108 ASP A O 1
ATOM 896 N N . TYR A 1 109 ? -4.860 -13.222 -26.164 1.00 82.38 109 TYR A N 1
ATOM 897 C CA . TYR A 1 109 ? -6.323 -13.284 -26.170 1.00 82.38 109 TYR A CA 1
ATOM 898 C C . TYR A 1 109 ? -6.855 -14.173 -25.039 1.00 82.38 109 TYR A C 1
ATOM 900 O O . TYR A 1 109 ? -7.808 -13.807 -24.351 1.00 82.38 109 TYR A O 1
ATOM 908 N N . LEU A 1 110 ? -6.205 -15.317 -24.801 1.00 81.88 110 LEU A N 1
ATOM 909 C CA . LEU A 1 110 ? -6.550 -16.217 -23.699 1.00 81.88 110 LEU A CA 1
ATOM 910 C C . LEU A 1 110 ? -6.276 -15.566 -22.340 1.00 81.88 110 LEU A C 1
ATOM 912 O O . LEU A 1 110 ? -7.132 -15.602 -21.459 1.00 81.88 110 LEU A O 1
ATOM 916 N N . LEU A 1 111 ? -5.121 -14.914 -22.185 1.00 79.81 111 LEU A N 1
ATOM 917 C CA . LEU A 1 111 ? -4.772 -14.178 -20.971 1.00 79.81 111 LEU A CA 1
ATOM 918 C C . LEU A 1 111 ? -5.739 -13.016 -20.728 1.00 79.81 111 LEU A C 1
ATOM 920 O O . LEU A 1 111 ? -6.172 -12.825 -19.597 1.00 79.81 111 LEU A O 1
ATOM 924 N N . ALA A 1 112 ? -6.142 -12.283 -21.770 1.00 80.44 112 ALA A N 1
ATOM 925 C CA . ALA A 1 112 ? -7.130 -11.214 -21.653 1.00 80.44 112 ALA A CA 1
ATOM 926 C C . ALA A 1 112 ? -8.520 -11.739 -21.255 1.00 80.44 112 ALA A C 1
ATOM 928 O O . ALA A 1 112 ? -9.214 -11.099 -20.462 1.00 80.44 112 ALA A O 1
ATOM 929 N N . ALA A 1 113 ? -8.931 -12.904 -21.765 1.00 80.44 113 ALA A N 1
ATOM 930 C CA . ALA A 1 113 ? -10.187 -13.543 -21.377 1.00 80.44 113 ALA A CA 1
ATOM 931 C C . ALA A 1 113 ? -10.166 -13.990 -19.905 1.00 80.44 113 ALA A C 1
ATOM 933 O O . ALA A 1 113 ? -11.108 -13.711 -19.161 1.00 80.44 113 ALA A O 1
ATOM 934 N N . VAL A 1 114 ? -9.065 -14.607 -19.465 1.00 78.12 114 VAL A N 1
ATOM 935 C CA . VAL A 1 114 ? -8.871 -15.031 -18.070 1.00 78.12 114 VAL A CA 1
ATOM 936 C C . VAL A 1 114 ? -8.783 -13.824 -17.133 1.00 78.12 114 VAL A C 1
ATOM 938 O O . VAL A 1 114 ? -9.451 -13.806 -16.102 1.00 78.12 114 VAL A O 1
ATOM 941 N N . ALA A 1 115 ? -8.032 -12.782 -17.502 1.00 73.94 115 ALA A N 1
ATOM 942 C CA . ALA A 1 115 ? -7.908 -11.555 -16.717 1.00 73.94 115 ALA A CA 1
ATOM 943 C C . ALA A 1 115 ? -9.257 -10.842 -16.561 1.00 73.94 115 ALA A C 1
ATOM 945 O O . ALA A 1 115 ? -9.612 -10.426 -15.461 1.00 73.94 115 ALA A O 1
ATOM 946 N N . ARG A 1 116 ? -10.062 -10.769 -17.629 1.00 73.44 116 ARG A N 1
ATOM 947 C CA . ARG A 1 116 ? -11.424 -10.215 -17.572 1.00 73.44 116 ARG A CA 1
ATOM 948 C C . ARG A 1 116 ? -12.317 -10.991 -16.604 1.00 73.44 116 ARG A C 1
ATOM 950 O O . ARG A 1 116 ? -13.078 -10.385 -15.857 1.00 73.44 116 ARG A O 1
ATOM 957 N N . GLN A 1 117 ? -12.207 -12.317 -16.589 1.00 71.25 117 GLN A N 1
ATOM 958 C CA . GLN A 1 117 ? -12.961 -13.152 -15.659 1.00 71.25 117 GLN A CA 1
ATOM 959 C C . GLN A 1 117 ? -12.477 -13.003 -14.211 1.00 71.25 117 GLN A C 1
ATOM 961 O O . GLN A 1 117 ? -13.296 -13.019 -13.298 1.00 71.25 117 GLN A O 1
ATOM 966 N N . ALA A 1 118 ? -11.170 -12.852 -13.989 1.00 67.75 118 ALA A N 1
ATOM 967 C CA . ALA A 1 118 ? -10.607 -12.619 -12.662 1.00 67.75 118 ALA A CA 1
ATOM 968 C C . ALA A 1 118 ? -11.021 -11.251 -12.095 1.00 67.75 118 ALA A C 1
ATOM 970 O O . ALA A 1 118 ? -11.413 -11.179 -10.935 1.00 67.75 118 ALA A O 1
ATOM 971 N N . MET A 1 119 ? -11.020 -10.197 -12.918 1.00 64.88 119 MET A N 1
ATOM 972 C CA . MET A 1 119 ? -11.496 -8.866 -12.516 1.00 64.88 119 MET A CA 1
ATOM 973 C C . MET A 1 119 ? -12.998 -8.844 -12.216 1.00 64.88 119 MET A C 1
ATOM 975 O O . MET A 1 119 ? -13.416 -8.123 -11.331 1.00 64.88 119 MET A O 1
ATOM 979 N N . SER A 1 120 ? -13.808 -9.670 -12.886 1.00 66.31 120 SER A N 1
ATOM 980 C CA . SER A 1 120 ? -15.250 -9.781 -12.603 1.00 66.31 120 SER A CA 1
ATOM 981 C C . SER A 1 120 ? -15.581 -10.411 -11.239 1.00 66.31 120 SER A C 1
ATOM 983 O O . SER A 1 120 ? -16.753 -10.434 -10.863 1.00 66.31 120 SER A O 1
ATOM 985 N N . LYS A 1 121 ? -14.604 -11.008 -10.543 1.00 60.72 121 LYS A N 1
ATOM 986 C CA . LYS A 1 121 ? -14.805 -11.630 -9.222 1.00 60.72 121 LYS A CA 1
ATOM 987 C C . LYS A 1 121 ? -14.640 -10.646 -8.060 1.00 60.72 121 LYS A C 1
ATOM 989 O O . LYS A 1 121 ? -14.880 -11.047 -6.922 1.00 60.72 121 LYS A O 1
ATOM 994 N N . TRP A 1 122 ? -14.214 -9.421 -8.349 1.00 52.78 122 TRP A N 1
ATOM 995 C CA . TRP A 1 122 ? -14.001 -8.338 -7.396 1.00 52.78 122 TRP A CA 1
ATOM 996 C C . TRP A 1 122 ? -14.973 -7.201 -7.686 1.00 52.78 122 TRP A C 1
ATOM 998 O O . TRP A 1 122 ? -15.359 -6.547 -6.695 1.00 52.78 122 TRP A O 1
#

pLDDT: mean 84.68, std 8.0, range [52.78, 96.31]

InterPro domains:
  IPR001128 Cytochrome P450 [PF00067] (6-96)

Secondary structure (DSSP, 8-state):
--STTSHHHHHHHHHHHHHHHHHHHHHHHHHHHHSPSS----HHHHHHHHHHHHHHHHHHSS---TTSTT-GGGGHHHHHHHHHHHHHHHHTSTTHHHHHHHGGGTHHHHHHHHHHHHHTT-